Protein AF-A0A7K1BQE0-F1 (afdb_monomer_lite)

Structure (mmCIF, N/CA/C/O backbone):
data_AF-A0A7K1BQE0-F1
#
_entry.id   AF-A0A7K1BQE0-F1
#
loop_
_atom_site.group_PDB
_atom_site.id
_atom_site.type_symbol
_atom_site.label_atom_id
_atom_site.label_alt_id
_atom_site.label_comp_id
_atom_site.label_asym_id
_atom_site.label_entity_id
_atom_site.label_seq_id
_atom_site.pdbx_PDB_ins_code
_atom_site.Cartn_x
_atom_site.Cartn_y
_atom_site.Cartn_z
_atom_site.occupancy
_atom_site.B_iso_or_equiv
_atom_site.auth_seq_id
_atom_site.auth_comp_id
_atom_site.auth_asym_id
_atom_site.auth_atom_id
_atom_site.pdbx_PDB_model_num
ATOM 1 N N . MET A 1 1 ? -5.059 29.021 5.498 1.00 48.66 1 MET A N 1
ATOM 2 C CA . MET A 1 1 ? -5.081 28.537 4.094 1.00 48.66 1 MET A CA 1
ATOM 3 C C . MET A 1 1 ? -4.485 27.135 3.899 1.00 48.66 1 MET A C 1
ATOM 5 O O . MET A 1 1 ? -4.983 26.420 3.044 1.00 48.66 1 MET A O 1
ATOM 9 N N . LEU A 1 2 ? -3.527 26.669 4.717 1.00 54.25 2 LEU A N 1
ATOM 10 C CA . LEU A 1 2 ? -2.921 25.325 4.589 1.00 54.25 2 LEU A CA 1
ATOM 11 C C . LEU A 1 2 ? -3.855 24.125 4.849 1.00 54.25 2 LEU A C 1
ATOM 13 O O . LEU A 1 2 ? -3.514 23.025 4.445 1.00 54.25 2 LEU A O 1
ATOM 17 N N . GLN A 1 3 ? -5.016 24.300 5.497 1.00 60.16 3 GLN A N 1
ATOM 18 C CA . GLN A 1 3 ? -5.946 23.195 5.805 1.00 60.16 3 GLN A CA 1
ATOM 19 C C . GLN A 1 3 ? -6.691 22.651 4.571 1.00 60.16 3 GLN A C 1
ATOM 21 O O . GLN A 1 3 ? -7.028 21.471 4.547 1.00 60.16 3 GLN A O 1
ATOM 26 N N . LYS A 1 4 ? -6.912 23.479 3.537 1.00 65.19 4 LYS A N 1
ATOM 27 C CA . LYS A 1 4 ? -7.766 23.132 2.385 1.00 65.19 4 LYS A CA 1
ATOM 28 C C . LYS A 1 4 ? -7.069 22.226 1.355 1.00 65.19 4 LYS A C 1
ATOM 30 O O . LYS A 1 4 ? -7.743 21.438 0.711 1.00 65.19 4 LYS A O 1
ATOM 35 N N . HIS A 1 5 ? -5.733 22.271 1.287 1.00 72.62 5 HIS A N 1
ATOM 36 C CA . HIS A 1 5 ? -4.912 21.497 0.336 1.00 72.62 5 HIS A CA 1
ATOM 37 C C . HIS A 1 5 ? -3.979 20.479 1.016 1.00 72.62 5 HIS A C 1
ATOM 39 O O . HIS A 1 5 ? -3.041 19.980 0.399 1.00 72.62 5 HIS A O 1
ATOM 45 N N . ARG A 1 6 ? -4.206 20.136 2.297 1.00 77.00 6 ARG A N 1
ATOM 46 C CA . ARG A 1 6 ? -3.355 19.157 3.012 1.00 77.00 6 ARG A CA 1
ATOM 47 C C . ARG A 1 6 ? -3.303 17.816 2.286 1.00 77.00 6 ARG A C 1
ATOM 49 O O . ARG A 1 6 ? -2.244 17.206 2.237 1.00 77.00 6 ARG A O 1
ATOM 56 N N . GLY A 1 7 ? -4.432 17.386 1.717 1.00 77.44 7 GLY A N 1
ATOM 57 C CA . GLY A 1 7 ? -4.515 16.151 0.936 1.00 77.44 7 GLY A CA 1
ATOM 58 C C . GLY A 1 7 ? -3.617 16.178 -0.301 1.00 77.44 7 GLY A C 1
ATOM 59 O O . GLY A 1 7 ? -2.855 15.243 -0.513 1.00 77.44 7 GLY A O 1
ATOM 60 N N . GLU A 1 8 ? -3.644 17.273 -1.063 1.00 84.62 8 GLU A N 1
ATOM 61 C CA . GLU A 1 8 ? -2.806 17.462 -2.257 1.00 84.62 8 GLU A CA 1
ATOM 62 C C . GLU A 1 8 ? -1.315 17.529 -1.900 1.00 84.62 8 GLU A C 1
ATOM 64 O O . GLU A 1 8 ? -0.490 16.879 -2.537 1.00 84.62 8 GLU A O 1
ATOM 69 N N . LEU A 1 9 ? -0.964 18.242 -0.825 1.00 86.00 9 LEU A N 1
ATOM 70 C CA . LEU A 1 9 ? 0.406 18.302 -0.308 1.00 86.00 9 LEU A CA 1
ATOM 71 C C . LEU A 1 9 ? 0.922 16.923 0.121 1.00 86.00 9 LEU A C 1
ATOM 73 O O . LEU A 1 9 ? 2.047 16.561 -0.219 1.00 86.00 9 LEU A O 1
ATOM 77 N N . PHE A 1 10 ? 0.112 16.136 0.834 1.00 84.94 10 PHE A N 1
ATOM 78 C CA . PHE A 1 10 ? 0.488 14.772 1.209 1.00 84.94 10 PHE A CA 1
ATOM 79 C C . PHE A 1 10 ? 0.588 13.842 0.000 1.00 84.94 10 PHE A C 1
ATOM 81 O O . PHE A 1 10 ? 1.474 12.990 -0.021 1.00 84.94 10 PHE A O 1
ATOM 88 N N . LEU A 1 11 ? -0.265 14.021 -1.010 1.00 84.56 11 LEU A N 1
ATOM 89 C CA . LEU A 1 11 ? -0.192 13.277 -2.265 1.00 84.56 11 LEU A CA 1
ATOM 90 C C . LEU A 1 11 ? 1.139 13.545 -2.980 1.00 84.56 11 LEU A C 1
ATOM 92 O O . LEU A 1 11 ? 1.849 12.603 -3.325 1.00 84.56 11 LEU A O 1
ATOM 96 N N . LEU A 1 12 ? 1.505 14.819 -3.151 1.00 86.69 12 LEU A N 1
ATOM 97 C CA . LEU A 1 12 ? 2.757 15.219 -3.798 1.00 86.69 12 LEU A CA 1
ATOM 98 C C . LEU A 1 12 ? 3.980 14.746 -3.008 1.00 86.69 12 LEU A C 1
ATOM 100 O O . LEU A 1 12 ? 4.898 14.164 -3.582 1.00 86.69 12 LEU A O 1
ATOM 104 N N . ALA A 1 13 ? 3.977 14.936 -1.687 1.00 88.56 13 ALA A N 1
ATOM 105 C CA . ALA A 1 13 ? 5.051 14.454 -0.825 1.00 88.56 13 ALA A CA 1
ATOM 106 C C . ALA A 1 13 ? 5.189 12.925 -0.901 1.00 88.56 13 ALA A C 1
ATOM 108 O O . ALA A 1 13 ? 6.301 12.411 -1.015 1.00 88.56 13 ALA A O 1
ATOM 109 N N . GLY A 1 14 ? 4.068 12.200 -0.896 1.00 85.31 14 GLY A N 1
ATOM 110 C CA . GLY A 1 14 ? 4.038 10.750 -1.062 1.00 85.31 14 GLY A CA 1
ATOM 111 C C . GLY A 1 14 ? 4.607 10.311 -2.409 1.00 85.31 14 GLY A C 1
ATOM 112 O O . GLY A 1 14 ? 5.462 9.430 -2.446 1.00 85.31 14 GLY A O 1
ATOM 113 N N . ALA A 1 15 ? 4.206 10.962 -3.502 1.00 82.19 15 ALA A N 1
ATOM 114 C CA . ALA A 1 15 ? 4.698 10.664 -4.845 1.00 82.19 15 ALA A CA 1
ATOM 115 C C . ALA A 1 15 ? 6.210 10.911 -4.982 1.00 82.19 15 ALA A C 1
ATOM 117 O O . ALA A 1 15 ? 6.919 10.091 -5.571 1.00 82.19 15 ALA A O 1
ATOM 118 N N . LEU A 1 16 ? 6.724 11.997 -4.397 1.00 86.62 16 LEU A N 1
ATOM 119 C CA . LEU A 1 16 ? 8.156 12.310 -4.385 1.00 86.62 16 LEU A CA 1
ATOM 120 C C . LEU A 1 16 ? 8.954 11.289 -3.572 1.00 86.62 16 LEU A C 1
ATOM 122 O O . LEU A 1 16 ? 9.946 10.752 -4.064 1.00 86.62 16 LEU A O 1
ATOM 126 N N . LEU A 1 17 ? 8.501 10.977 -2.355 1.00 85.00 17 LEU A N 1
ATOM 127 C CA . LEU A 1 17 ? 9.136 9.966 -1.507 1.00 85.00 17 LEU A CA 1
ATOM 128 C C . LEU A 1 17 ? 9.122 8.587 -2.173 1.00 85.00 17 LEU A C 1
ATOM 130 O O . LEU A 1 17 ? 10.119 7.870 -2.108 1.00 85.00 17 LEU A O 1
ATOM 134 N N . PHE A 1 18 ? 8.027 8.230 -2.845 1.00 80.38 18 PHE A N 1
ATOM 135 C CA . PHE A 1 18 ? 7.906 6.975 -3.582 1.00 80.38 18 PHE A CA 1
ATOM 136 C C . PHE A 1 18 ? 8.868 6.920 -4.776 1.00 80.38 18 PHE A C 1
ATOM 138 O O . PHE A 1 18 ? 9.612 5.952 -4.933 1.00 80.38 18 PHE A O 1
ATOM 145 N N . SER A 1 19 ? 8.927 7.991 -5.570 1.00 79.19 19 SER A N 1
ATOM 146 C CA . SER A 1 19 ? 9.839 8.099 -6.717 1.00 79.19 19 SER A CA 1
ATOM 147 C C . SER A 1 19 ? 11.303 8.009 -6.284 1.00 79.19 19 SER A C 1
ATOM 149 O O . SER A 1 19 ? 12.079 7.235 -6.847 1.00 79.19 19 SER A O 1
ATOM 151 N N . PHE A 1 20 ? 11.670 8.734 -5.225 1.00 83.50 20 PHE A N 1
ATOM 152 C CA . PHE A 1 20 ? 13.001 8.662 -4.627 1.00 83.50 20 PHE A CA 1
ATOM 153 C C . PHE A 1 20 ? 13.313 7.252 -4.114 1.00 83.50 20 PHE A C 1
ATOM 155 O O . PHE A 1 20 ? 14.405 6.724 -4.330 1.00 83.50 20 PHE A O 1
ATOM 162 N N . ASN A 1 21 ? 12.331 6.601 -3.485 1.00 79.25 21 ASN A N 1
ATOM 163 C CA . ASN A 1 21 ? 12.492 5.252 -2.976 1.00 79.25 21 ASN A CA 1
ATOM 164 C C . ASN A 1 21 ? 12.800 4.228 -4.076 1.00 79.25 21 ASN A C 1
ATOM 166 O O . ASN A 1 21 ? 13.651 3.362 -3.856 1.00 79.25 21 ASN A O 1
ATOM 170 N N . GLY A 1 22 ? 12.159 4.336 -5.241 1.00 70.31 22 GLY A N 1
ATOM 171 C CA . GLY A 1 22 ? 12.417 3.459 -6.384 1.00 70.31 22 GLY A CA 1
ATOM 172 C C . GLY A 1 22 ? 13.865 3.542 -6.874 1.00 70.31 22 GLY A C 1
ATOM 173 O O . GLY A 1 22 ? 14.507 2.510 -7.077 1.00 70.31 22 GLY A O 1
ATOM 174 N N . ILE A 1 23 ? 14.411 4.759 -6.985 1.00 76.75 23 ILE A N 1
ATOM 175 C CA . ILE A 1 23 ? 15.796 5.002 -7.428 1.00 76.75 23 ILE A CA 1
ATOM 176 C C . ILE A 1 23 ? 16.794 4.400 -6.434 1.00 76.75 23 ILE A C 1
ATOM 178 O O . ILE A 1 23 ? 17.656 3.610 -6.823 1.00 76.75 23 ILE A O 1
ATOM 182 N N . VAL A 1 24 ? 16.648 4.723 -5.145 1.00 78.00 24 VAL A N 1
ATOM 183 C CA . VAL A 1 24 ? 17.540 4.221 -4.088 1.00 78.00 24 VAL A CA 1
ATOM 184 C C . VAL A 1 24 ? 17.480 2.697 -4.004 1.00 78.00 24 VAL A C 1
ATOM 186 O O . VAL A 1 24 ? 18.516 2.043 -3.932 1.00 78.00 24 VAL A O 1
ATOM 189 N N . SER A 1 25 ? 16.282 2.113 -4.068 1.00 69.50 25 SER A N 1
ATOM 190 C CA . SER A 1 25 ? 16.120 0.658 -3.992 1.00 69.50 25 SER A CA 1
ATOM 191 C C . SER A 1 25 ? 16.799 -0.041 -5.168 1.00 69.50 25 SER A C 1
ATOM 193 O O . SER A 1 25 ? 17.488 -1.035 -4.960 1.00 69.50 25 SER A O 1
ATOM 195 N N . LYS A 1 26 ? 16.682 0.497 -6.390 1.00 68.12 26 LYS A N 1
ATOM 196 C CA . LYS A 1 26 ? 17.360 -0.061 -7.569 1.00 68.12 26 LYS A CA 1
ATOM 197 C C . LYS A 1 26 ? 18.884 -0.000 -7.438 1.00 68.12 26 LYS A C 1
ATOM 199 O O . LYS A 1 26 ? 19.544 -0.995 -7.722 1.00 68.12 26 LYS A O 1
ATOM 204 N N . LEU A 1 27 ? 19.425 1.123 -6.961 1.00 73.12 27 LEU A N 1
ATOM 205 C CA . LEU A 1 27 ? 20.865 1.284 -6.738 1.00 73.12 27 LEU A CA 1
ATOM 206 C C . LEU A 1 27 ? 21.399 0.292 -5.689 1.00 73.12 27 LEU A C 1
ATOM 208 O O . LEU A 1 27 ? 22.457 -0.310 -5.866 1.00 73.12 27 LEU A O 1
ATOM 212 N N . VAL A 1 28 ? 20.635 0.062 -4.619 1.00 72.44 28 VAL A N 1
ATOM 213 C CA . VAL A 1 28 ? 21.006 -0.900 -3.572 1.00 72.44 28 VAL A CA 1
ATOM 214 C C . VAL A 1 28 ? 20.938 -2.346 -4.081 1.00 72.44 28 VAL A C 1
ATOM 216 O O . VAL A 1 28 ? 21.816 -3.152 -3.771 1.00 72.44 28 VAL A O 1
ATOM 219 N N . LEU A 1 29 ? 19.951 -2.680 -4.915 1.00 67.62 29 LEU A N 1
ATOM 220 C CA . LEU A 1 29 ? 19.853 -4.006 -5.538 1.00 67.62 29 LEU A CA 1
ATOM 221 C C . LEU A 1 29 ? 21.026 -4.293 -6.488 1.00 67.62 29 LEU A C 1
ATOM 223 O O . LEU A 1 29 ? 21.473 -5.434 -6.571 1.00 67.62 29 LEU A O 1
ATOM 227 N N . THR A 1 30 ? 21.577 -3.274 -7.158 1.00 68.69 30 THR A N 1
ATOM 228 C CA . THR A 1 30 ? 22.795 -3.439 -7.971 1.00 68.69 30 THR A CA 1
ATOM 229 C C . THR A 1 30 ? 24.058 -3.666 -7.136 1.00 68.69 30 THR A C 1
ATOM 231 O O . THR A 1 30 ? 25.009 -4.264 -7.626 1.00 68.69 30 THR A O 1
ATOM 234 N N . SER A 1 31 ? 24.066 -3.271 -5.859 1.00 65.31 31 SER A N 1
ATOM 235 C CA . SER A 1 31 ? 25.203 -3.447 -4.940 1.00 65.31 31 SER A CA 1
ATOM 236 C C . SER A 1 31 ? 25.250 -4.813 -4.229 1.00 65.31 31 SER A C 1
ATOM 238 O O . SER A 1 31 ? 25.677 -4.897 -3.082 1.00 65.31 31 SER A O 1
ATOM 240 N N . SER A 1 32 ? 24.842 -5.902 -4.895 1.00 62.97 32 SER A N 1
ATOM 241 C CA . SER A 1 32 ? 24.858 -7.304 -4.405 1.00 62.97 32 SER A CA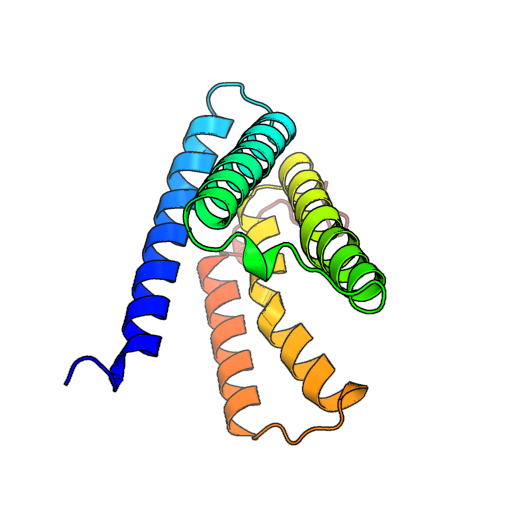 1
ATOM 242 C C . SER A 1 32 ? 23.920 -7.653 -3.233 1.00 62.97 32 SER A C 1
ATOM 244 O O . SER A 1 32 ? 23.881 -8.799 -2.780 1.00 62.97 32 SER A O 1
ATOM 246 N N . LEU A 1 33 ? 23.106 -6.707 -2.755 1.00 67.06 33 LEU A N 1
ATOM 247 C CA . LEU A 1 33 ? 22.080 -6.977 -1.747 1.00 67.06 33 LEU A CA 1
ATOM 248 C C . LEU A 1 33 ? 20.872 -7.665 -2.384 1.00 67.06 33 LEU A C 1
ATOM 250 O O . LEU A 1 33 ? 20.236 -7.127 -3.289 1.00 67.06 33 LEU A O 1
ATOM 254 N N . SER A 1 34 ? 20.517 -8.845 -1.869 1.00 71.56 34 SER A N 1
ATOM 255 C CA . SER A 1 34 ? 19.312 -9.536 -2.319 1.00 71.56 34 SER A CA 1
ATOM 256 C C . SER A 1 34 ? 18.059 -8.732 -1.970 1.00 71.56 34 SER A C 1
ATOM 258 O O . SER A 1 34 ? 17.967 -8.086 -0.920 1.00 71.56 34 SER A O 1
ATOM 260 N N . ALA A 1 35 ? 17.054 -8.820 -2.838 1.00 66.44 35 ALA A N 1
ATOM 261 C CA . ALA A 1 35 ? 15.777 -8.147 -2.649 1.00 66.44 35 ALA A CA 1
ATOM 262 C C . ALA A 1 35 ? 15.119 -8.493 -1.303 1.00 66.44 35 ALA A C 1
ATOM 264 O O . ALA A 1 35 ? 14.639 -7.609 -0.597 1.00 66.44 35 ALA A O 1
ATOM 265 N N . LEU A 1 36 ? 15.201 -9.762 -0.895 1.00 66.75 36 LEU A N 1
ATOM 266 C CA . LEU A 1 36 ? 14.729 -10.244 0.406 1.00 66.75 36 LEU A CA 1
ATOM 267 C C . LEU A 1 36 ? 15.427 -9.568 1.589 1.00 66.75 36 LEU A C 1
ATOM 269 O O . LEU A 1 36 ? 14.790 -9.267 2.594 1.00 66.75 36 LEU A O 1
ATOM 273 N N . ARG A 1 37 ? 16.730 -9.302 1.495 1.00 71.44 37 ARG A N 1
ATOM 274 C CA . ARG A 1 37 ? 17.458 -8.665 2.595 1.00 71.44 37 ARG A CA 1
ATOM 275 C C . ARG A 1 37 ? 17.098 -7.188 2.704 1.00 71.44 37 ARG A C 1
ATOM 277 O O . ARG A 1 37 ? 16.886 -6.686 3.805 1.00 71.44 37 ARG A O 1
ATOM 284 N N . LEU A 1 38 ? 16.930 -6.517 1.565 1.00 73.56 38 LEU A N 1
ATOM 285 C CA . LEU A 1 38 ? 16.432 -5.144 1.521 1.00 73.56 38 LEU A CA 1
ATOM 286 C C . LEU A 1 38 ? 15.003 -5.042 2.085 1.00 73.56 38 LEU A C 1
ATOM 288 O O . LEU A 1 38 ? 14.718 -4.119 2.848 1.00 73.56 38 LEU A O 1
ATOM 292 N N . ALA A 1 39 ? 14.134 -6.014 1.779 1.00 71.94 39 ALA A N 1
ATOM 293 C CA . ALA A 1 39 ? 12.806 -6.164 2.377 1.00 71.94 39 ALA A CA 1
ATOM 294 C C . ALA A 1 39 ? 12.858 -6.141 3.898 1.00 71.94 39 ALA A C 1
ATOM 296 O O . ALA A 1 39 ? 12.213 -5.322 4.548 1.00 71.94 39 ALA A O 1
ATOM 297 N N . GLN A 1 40 ? 13.656 -7.055 4.448 1.00 77.69 40 GLN A N 1
ATOM 298 C CA . GLN A 1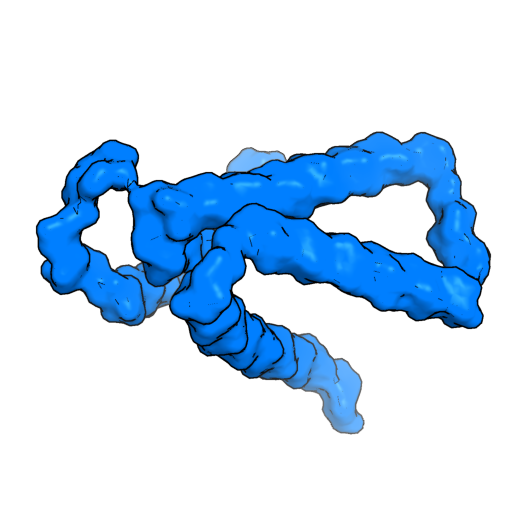 40 ? 13.759 -7.294 5.875 1.00 77.69 40 GLN A CA 1
ATOM 299 C C . GLN A 1 40 ? 14.275 -6.050 6.584 1.00 77.69 40 GLN A C 1
ATOM 301 O O . GLN A 1 40 ? 13.681 -5.623 7.567 1.00 77.69 40 GLN A O 1
ATOM 306 N N . VAL A 1 41 ? 15.326 -5.418 6.054 1.00 83.12 41 VAL A N 1
ATOM 307 C CA . VAL A 1 41 ? 15.872 -4.183 6.630 1.00 83.12 41 VAL A CA 1
ATOM 308 C C . VAL A 1 41 ? 14.821 -3.070 6.635 1.00 83.12 41 VAL A C 1
ATOM 310 O O . VAL A 1 41 ? 14.658 -2.393 7.649 1.00 83.12 41 VAL A O 1
ATOM 313 N N . ARG A 1 42 ? 14.059 -2.902 5.547 1.00 81.06 42 ARG A N 1
ATOM 314 C CA . ARG A 1 42 ? 12.998 -1.886 5.463 1.00 81.06 42 ARG A CA 1
ATOM 315 C C . ARG A 1 42 ? 11.849 -2.159 6.426 1.00 81.06 42 ARG A C 1
ATOM 317 O O . ARG A 1 42 ? 11.451 -1.250 7.146 1.00 81.06 42 ARG A O 1
ATOM 324 N N . SER A 1 43 ? 11.323 -3.381 6.450 1.00 79.56 43 SER A N 1
ATOM 325 C CA . SER A 1 43 ? 10.195 -3.756 7.307 1.00 79.56 43 SER A CA 1
ATOM 326 C C . SER A 1 43 ? 10.568 -3.701 8.788 1.00 79.56 43 SER A C 1
ATOM 328 O O . SER A 1 43 ? 9.821 -3.130 9.579 1.00 79.56 43 SER A O 1
ATOM 330 N N . THR A 1 44 ? 11.744 -4.212 9.160 1.00 83.94 44 THR A N 1
ATOM 331 C CA . THR A 1 44 ? 12.247 -4.157 10.540 1.00 83.94 44 THR A CA 1
ATOM 332 C C . THR A 1 44 ? 12.575 -2.725 10.952 1.00 83.94 44 THR A C 1
ATOM 334 O O . THR A 1 44 ? 12.196 -2.302 12.040 1.00 83.94 44 THR A O 1
ATOM 337 N N . GLY A 1 45 ? 13.210 -1.940 10.077 1.00 85.94 45 GLY A N 1
ATOM 338 C CA . GLY A 1 45 ? 13.484 -0.526 10.331 1.00 85.94 45 GLY A CA 1
ATOM 339 C C . GLY A 1 45 ? 12.202 0.287 10.517 1.00 85.94 45 GLY A C 1
ATOM 340 O O . GLY A 1 45 ? 12.080 1.030 11.488 1.00 85.94 45 GLY A O 1
ATOM 341 N N . ALA A 1 46 ? 11.209 0.093 9.645 1.00 85.00 46 ALA A N 1
ATOM 342 C CA . ALA A 1 46 ? 9.899 0.726 9.772 1.00 85.00 46 ALA A CA 1
ATOM 343 C C . ALA A 1 46 ? 9.198 0.321 11.075 1.00 85.00 46 ALA A C 1
ATOM 345 O O . ALA A 1 46 ? 8.660 1.186 11.764 1.00 85.00 46 ALA A O 1
ATOM 346 N N . PHE A 1 47 ? 9.248 -0.963 11.446 1.00 84.81 47 PHE A N 1
ATOM 347 C CA . PHE A 1 47 ? 8.709 -1.446 12.715 1.00 84.81 47 PHE A CA 1
ATOM 348 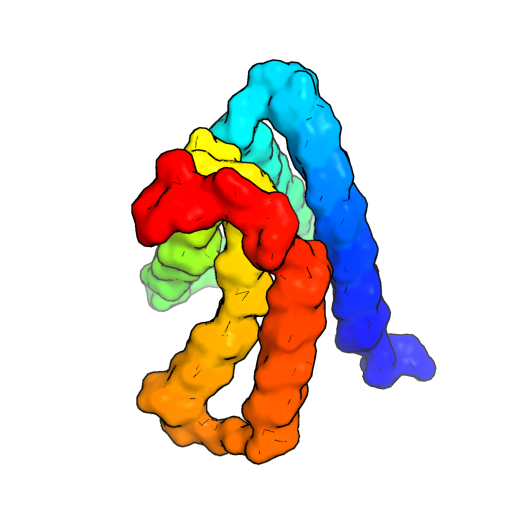C C . PHE A 1 47 ? 9.373 -0.754 13.908 1.00 84.81 47 PHE A C 1
ATOM 350 O O . PHE A 1 47 ? 8.663 -0.198 14.737 1.00 84.81 47 PHE A O 1
ATOM 357 N N . ILE A 1 48 ? 10.707 -0.722 13.974 1.00 88.12 48 ILE A N 1
ATOM 358 C CA . ILE A 1 48 ? 11.445 -0.098 15.083 1.00 88.12 48 ILE A CA 1
ATOM 359 C C . ILE A 1 48 ? 11.115 1.393 15.181 1.00 88.12 48 ILE A C 1
ATOM 361 O O . ILE A 1 48 ? 10.797 1.875 16.266 1.00 88.12 48 ILE A O 1
ATOM 365 N N . ILE A 1 49 ? 11.145 2.119 14.060 1.00 87.88 49 ILE A N 1
ATOM 366 C CA . ILE A 1 49 ? 10.874 3.561 14.033 1.00 87.88 49 ILE A CA 1
ATOM 367 C C . ILE A 1 49 ? 9.442 3.845 14.491 1.00 87.88 49 ILE A C 1
ATOM 369 O O . ILE A 1 49 ? 9.231 4.679 15.371 1.00 87.88 49 ILE A O 1
ATOM 373 N N . LEU A 1 50 ? 8.452 3.149 13.925 1.00 84.75 50 LEU A N 1
ATOM 374 C CA . LEU A 1 50 ? 7.047 3.351 14.282 1.00 84.75 50 LEU A CA 1
ATOM 375 C C . LEU A 1 50 ? 6.767 2.929 15.725 1.00 84.75 50 LEU A C 1
ATOM 377 O O . LEU A 1 50 ? 6.078 3.652 16.442 1.00 84.75 50 LEU A O 1
ATOM 381 N N . PHE A 1 51 ? 7.332 1.806 16.169 1.00 83.56 51 PHE A N 1
ATOM 382 C CA . PHE A 1 51 ? 7.219 1.337 17.545 1.00 83.56 51 PHE A CA 1
ATOM 383 C C . PHE A 1 51 ? 7.774 2.376 18.517 1.00 83.56 51 PHE A C 1
ATOM 385 O O . PHE A 1 51 ? 7.070 2.774 19.442 1.00 83.56 51 PHE A O 1
ATOM 392 N N . LEU A 1 52 ? 8.988 2.878 18.272 1.00 86.00 52 LEU A N 1
A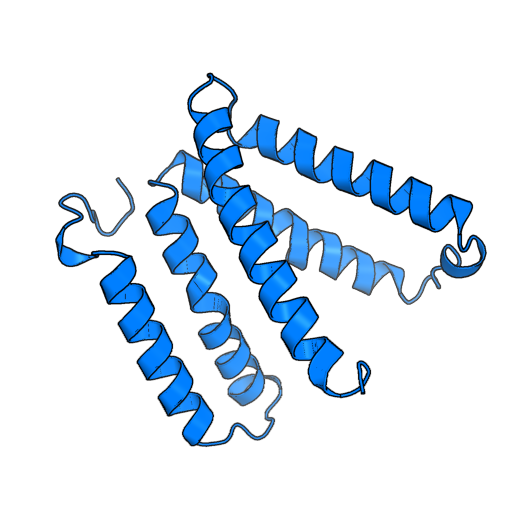TOM 393 C CA . LEU A 1 52 ? 9.637 3.865 19.129 1.00 86.00 52 LEU A CA 1
ATOM 394 C C . LEU A 1 52 ? 8.843 5.181 19.155 1.00 86.00 52 LEU A C 1
ATOM 396 O O . LEU A 1 52 ? 8.563 5.714 20.226 1.00 86.00 52 LEU A O 1
ATOM 400 N N . LEU A 1 53 ? 8.388 5.671 17.998 1.00 85.31 53 LEU A N 1
ATOM 401 C CA . LEU A 1 53 ? 7.573 6.886 17.909 1.00 85.31 53 LEU A CA 1
ATOM 402 C C . LEU A 1 53 ? 6.251 6.769 18.678 1.00 85.31 53 LEU A C 1
ATOM 404 O O . LEU A 1 53 ? 5.884 7.689 19.412 1.00 85.31 53 LEU A O 1
ATOM 408 N N . ILE A 1 54 ? 5.530 5.655 18.526 1.00 81.25 54 ILE A N 1
ATOM 409 C CA . ILE A 1 54 ? 4.261 5.431 19.231 1.00 81.25 54 ILE A CA 1
ATOM 410 C C . ILE A 1 54 ? 4.521 5.254 20.731 1.00 81.25 54 ILE A C 1
ATOM 412 O O . ILE A 1 54 ? 3.796 5.830 21.544 1.00 81.25 54 ILE A O 1
ATOM 416 N N . PHE A 1 55 ? 5.580 4.532 21.103 1.00 79.44 55 PHE A N 1
ATOM 417 C CA . PHE A 1 55 ? 5.962 4.294 22.494 1.00 79.44 55 PHE A CA 1
ATOM 418 C C . PHE A 1 55 ? 6.310 5.592 23.236 1.00 79.44 55 PHE A C 1
ATOM 420 O O . PHE A 1 55 ? 5.893 5.775 24.383 1.00 79.44 55 PHE A O 1
ATOM 427 N N . LEU A 1 56 ? 7.018 6.523 22.583 1.00 82.19 56 LEU A N 1
ATOM 428 C CA . LEU A 1 56 ? 7.358 7.822 23.170 1.00 82.19 56 LEU A CA 1
ATOM 429 C C . LEU A 1 56 ? 6.169 8.791 23.199 1.00 82.19 56 LEU A C 1
ATOM 431 O O . LEU A 1 56 ? 6.053 9.570 24.142 1.00 82.19 56 LEU A O 1
ATOM 435 N N . ARG A 1 57 ? 5.297 8.782 22.182 1.00 76.56 57 ARG A N 1
ATOM 436 C CA . ARG A 1 57 ? 4.291 9.842 21.994 1.00 76.56 57 ARG A CA 1
ATOM 437 C C . ARG A 1 57 ? 2.894 9.497 22.499 1.00 76.56 57 ARG A C 1
ATOM 439 O O . ARG A 1 57 ? 2.108 10.404 22.762 1.00 76.56 57 ARG A O 1
ATOM 446 N N . SER A 1 58 ? 2.514 8.223 22.563 1.00 65.88 58 SER A N 1
ATOM 447 C CA . SER A 1 58 ? 1.130 7.834 22.863 1.00 65.88 58 SER A CA 1
ATOM 448 C C . SER A 1 58 ? 1.040 6.415 23.426 1.00 65.88 58 SER A C 1
ATOM 450 O O . SER A 1 58 ? 0.550 5.500 22.763 1.00 65.88 58 SER A O 1
ATOM 452 N N . ARG A 1 59 ? 1.458 6.247 24.686 1.00 62.59 59 ARG A N 1
ATOM 453 C CA . ARG A 1 59 ? 1.366 4.973 25.426 1.00 62.59 59 ARG A CA 1
ATOM 454 C C . ARG A 1 59 ? -0.069 4.445 25.523 1.00 62.59 59 ARG A C 1
ATOM 456 O O . ARG A 1 59 ? -0.279 3.239 25.491 1.00 62.59 59 ARG A O 1
ATOM 463 N N . ASP A 1 60 ? -1.062 5.332 25.537 1.00 63.31 60 ASP A N 1
ATOM 464 C CA . ASP A 1 60 ? -2.479 4.951 25.602 1.00 63.31 60 ASP A CA 1
ATOM 465 C C . ASP A 1 60 ? -2.996 4.287 24.317 1.00 63.31 60 ASP A C 1
ATOM 467 O O . ASP A 1 60 ? -3.953 3.518 24.369 1.00 63.31 60 ASP A O 1
ATOM 471 N N . LYS A 1 61 ? -2.338 4.508 23.169 1.00 63.44 61 LYS A N 1
ATOM 472 C CA . LYS A 1 61 ? -2.695 3.872 21.886 1.00 63.44 61 LYS A CA 1
ATOM 473 C C . LYS A 1 61 ? -2.205 2.428 21.763 1.00 63.44 61 LYS A C 1
ATOM 475 O O . LYS A 1 61 ? -2.626 1.731 20.848 1.00 63.44 61 LYS A O 1
ATOM 480 N N . PHE A 1 62 ? -1.360 1.964 22.687 1.00 60.75 62 PHE A N 1
ATOM 481 C CA . PHE A 1 62 ? -1.008 0.544 22.800 1.00 60.75 62 PHE A CA 1
ATOM 482 C C . PHE A 1 62 ? -2.129 -0.302 23.410 1.00 60.75 62 PHE A C 1
ATOM 484 O O . PHE A 1 62 ? -2.039 -1.530 23.395 1.00 60.75 62 PHE A O 1
ATOM 491 N N . ARG A 1 63 ? -3.195 0.322 23.928 1.00 64.50 63 ARG A N 1
ATOM 492 C CA . ARG A 1 63 ? -4.388 -0.380 24.409 1.00 64.50 63 ARG A CA 1
ATOM 493 C C . ARG A 1 63 ? -5.216 -0.880 23.225 1.00 64.50 63 ARG A C 1
ATOM 495 O O . ARG A 1 63 ? -6.289 -0.364 22.940 1.00 64.50 63 ARG A O 1
ATOM 502 N N . VAL A 1 64 ? -4.695 -1.885 22.529 1.00 66.06 64 VAL A N 1
ATOM 503 C CA . VAL A 1 64 ? -5.430 -2.623 21.502 1.00 66.06 64 VAL A CA 1
ATOM 504 C C . VAL A 1 64 ? -6.467 -3.485 22.209 1.00 66.06 64 VAL A C 1
ATOM 506 O O . VAL A 1 64 ? -6.140 -4.307 23.070 1.00 66.06 64 VAL A O 1
ATOM 509 N N . THR A 1 65 ? -7.735 -3.310 21.862 1.00 76.00 65 THR A N 1
ATOM 510 C CA . THR A 1 65 ? -8.803 -4.141 22.411 1.00 76.00 65 THR A CA 1
ATOM 511 C C . THR A 1 65 ? -8.677 -5.542 21.816 1.00 76.00 65 THR A C 1
ATOM 513 O O . THR A 1 65 ? -8.433 -5.687 20.621 1.00 76.00 65 THR A O 1
ATOM 516 N N . LYS A 1 66 ? -8.909 -6.610 22.594 1.00 75.00 66 LYS A N 1
ATOM 517 C CA . LYS A 1 66 ? -8.846 -8.002 22.085 1.00 75.00 66 LYS A CA 1
ATOM 518 C C . LYS A 1 66 ? -9.705 -8.245 20.828 1.00 75.00 66 LYS A C 1
ATOM 520 O O . LYS A 1 66 ? -9.403 -9.140 20.049 1.00 75.00 66 LYS A O 1
ATOM 525 N N . LYS A 1 67 ? -10.746 -7.429 20.615 1.00 78.44 67 LYS A N 1
ATOM 526 C CA . LYS A 1 67 ? -11.615 -7.441 19.425 1.00 78.44 67 LYS A CA 1
ATOM 527 C C . LYS A 1 67 ? -10.958 -6.875 18.157 1.00 78.44 67 LYS A C 1
ATOM 529 O O . LYS A 1 67 ? -11.373 -7.229 17.062 1.00 78.44 67 LYS A O 1
ATOM 534 N N . GLU A 1 68 ? -9.946 -6.024 18.294 1.00 79.88 68 GLU A N 1
ATOM 535 C CA . GLU A 1 68 ? -9.225 -5.386 17.184 1.00 79.88 68 GLU A CA 1
ATOM 536 C C . GLU A 1 68 ? -8.027 -6.230 16.724 1.00 79.88 68 GLU A C 1
ATOM 538 O O . GLU A 1 68 ? -7.592 -6.108 15.580 1.00 79.88 68 GLU A O 1
ATOM 543 N N . ILE A 1 69 ? -7.531 -7.138 17.577 1.00 82.69 69 ILE A N 1
ATOM 544 C CA . ILE A 1 69 ? -6.393 -8.022 17.274 1.00 82.69 69 ILE A CA 1
ATOM 545 C C . ILE A 1 69 ? -6.610 -8.826 15.981 1.00 82.69 69 ILE A C 1
ATOM 547 O O . ILE A 1 69 ? -5.705 -8.814 15.148 1.00 82.69 69 ILE A O 1
ATOM 551 N N . PRO A 1 70 ? -7.769 -9.475 15.736 1.00 86.06 70 PRO A N 1
ATOM 552 C CA . PRO A 1 70 ? -7.974 -10.221 14.496 1.00 86.06 70 PRO A CA 1
ATOM 553 C C . PRO A 1 70 ? -7.941 -9.328 13.251 1.00 86.06 70 PRO A C 1
ATOM 555 O O . PRO A 1 70 ? -7.385 -9.721 12.230 1.00 86.06 70 PRO A O 1
ATOM 558 N N . GLN A 1 71 ? -8.493 -8.112 13.331 1.00 84.12 71 GLN A N 1
ATOM 559 C CA . GLN A 1 71 ? -8.479 -7.159 12.217 1.00 84.12 71 GLN A CA 1
ATOM 560 C C . GLN A 1 71 ? -7.066 -6.644 11.940 1.00 84.12 71 GLN A C 1
ATOM 562 O O . GLN A 1 71 ? -6.655 -6.564 10.784 1.00 84.12 71 GLN A O 1
ATOM 567 N N . LEU A 1 72 ? -6.309 -6.340 12.995 1.00 84.00 72 LEU A N 1
ATOM 568 C CA . LEU A 1 72 ? -4.932 -5.875 12.891 1.00 84.00 72 LEU A CA 1
ATOM 569 C C . LEU A 1 72 ? -4.009 -6.981 12.364 1.00 84.00 72 LEU A C 1
ATOM 571 O O . LEU A 1 72 ? -3.172 -6.722 11.503 1.00 84.00 72 LEU A O 1
ATOM 575 N N . ALA A 1 73 ? -4.207 -8.220 12.821 1.00 85.88 73 ALA A N 1
ATOM 576 C CA . ALA A 1 73 ? -3.499 -9.392 12.323 1.00 85.88 73 ALA A CA 1
ATOM 577 C C . ALA A 1 73 ? -3.831 -9.654 10.850 1.00 85.88 73 ALA A C 1
ATOM 579 O O . ALA A 1 73 ? -2.920 -9.841 10.050 1.00 85.88 73 ALA A O 1
ATOM 580 N N . PHE A 1 74 ? -5.108 -9.593 10.459 1.00 88.12 74 PHE A N 1
ATOM 581 C CA . PHE A 1 74 ? -5.507 -9.740 9.060 1.00 88.12 74 PHE A CA 1
ATOM 582 C C . PHE A 1 74 ? -4.883 -8.650 8.181 1.00 88.12 74 PHE A C 1
ATOM 584 O O . PHE A 1 74 ? -4.313 -8.950 7.135 1.00 88.12 74 PHE A O 1
ATOM 591 N N . PHE A 1 75 ? -4.920 -7.391 8.621 1.00 84.62 75 PHE A N 1
ATOM 592 C CA . PHE A 1 75 ? -4.302 -6.283 7.897 1.00 84.62 75 PHE A CA 1
ATOM 593 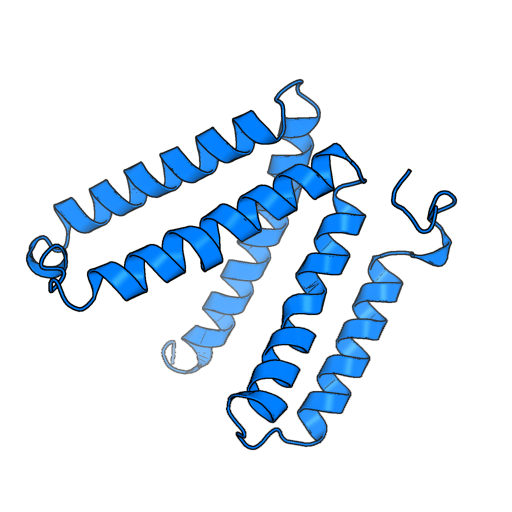C C . PHE A 1 75 ? -2.779 -6.439 7.781 1.00 84.62 75 PHE A C 1
ATOM 595 O O . PHE A 1 75 ? -2.225 -6.265 6.699 1.00 84.62 75 PHE A O 1
ATOM 602 N N . GLY A 1 76 ? -2.098 -6.813 8.864 1.00 83.75 76 GLY A N 1
ATOM 603 C CA . GLY A 1 76 ? -0.651 -7.016 8.861 1.00 83.75 76 GLY A CA 1
ATOM 604 C C . GLY A 1 76 ? -0.221 -8.202 7.997 1.00 83.75 76 GLY A C 1
ATOM 605 O O . GLY A 1 76 ? 0.699 -8.071 7.194 1.00 83.75 76 GLY A O 1
ATOM 606 N N . VAL A 1 77 ? -0.896 -9.345 8.122 1.00 85.75 77 VAL A N 1
ATOM 607 C CA . VAL A 1 77 ? -0.533 -10.580 7.412 1.00 85.75 77 VAL A CA 1
ATOM 608 C C . VAL A 1 77 ? -0.948 -10.517 5.945 1.00 85.75 77 VAL A C 1
ATOM 610 O O . VAL A 1 77 ? -0.115 -10.722 5.067 1.00 85.75 77 VAL A O 1
ATOM 613 N N . ILE A 1 78 ? -2.213 -10.210 5.658 1.00 85.94 78 ILE A N 1
ATOM 614 C CA . ILE A 1 78 ? -2.737 -10.213 4.286 1.00 85.94 78 ILE A CA 1
ATOM 615 C C . ILE A 1 78 ? -2.434 -8.892 3.584 1.00 85.94 78 ILE A C 1
ATOM 617 O O . ILE A 1 78 ? -1.957 -8.892 2.454 1.00 85.94 78 ILE A O 1
ATOM 621 N N . GLY A 1 79 ? -2.696 -7.764 4.243 1.00 81.69 79 GLY A N 1
ATOM 622 C CA . GLY A 1 79 ? -2.558 -6.442 3.629 1.00 81.69 79 GLY A CA 1
ATOM 623 C C . GLY A 1 79 ? -1.109 -6.008 3.424 1.00 81.69 79 GLY A C 1
ATOM 624 O O . GLY A 1 79 ? -0.818 -5.348 2.431 1.00 81.69 79 GLY A O 1
ATOM 625 N N . ILE A 1 80 ? -0.202 -6.380 4.334 1.00 82.44 80 ILE A N 1
ATOM 626 C CA . ILE A 1 80 ? 1.205 -5.963 4.259 1.00 82.44 80 ILE A CA 1
ATOM 627 C C . ILE A 1 80 ? 2.124 -7.134 3.925 1.00 82.44 80 ILE A C 1
ATOM 629 O O . ILE A 1 80 ? 2.774 -7.103 2.885 1.00 82.44 80 ILE A O 1
ATOM 633 N N . ALA A 1 81 ? 2.195 -8.168 4.764 1.00 79.81 81 ALA A N 1
ATOM 634 C CA . ALA A 1 81 ? 3.206 -9.212 4.607 1.00 79.81 81 ALA A CA 1
ATOM 635 C C . ALA A 1 81 ? 3.034 -10.010 3.306 1.00 79.81 81 ALA A C 1
ATOM 637 O O . ALA A 1 81 ? 4.008 -10.185 2.579 1.00 79.81 81 ALA A O 1
ATOM 638 N N . ALA A 1 82 ? 1.813 -10.440 2.973 1.00 83.69 82 ALA A N 1
ATOM 639 C CA . ALA A 1 82 ? 1.545 -11.198 1.752 1.00 83.69 82 ALA A CA 1
ATOM 640 C C . ALA A 1 82 ? 1.786 -10.366 0.483 1.00 83.69 82 ALA A C 1
ATOM 642 O O . ALA A 1 82 ? 2.416 -10.855 -0.452 1.00 83.69 82 ALA A O 1
ATOM 643 N N . VAL A 1 83 ? 1.354 -9.099 0.467 1.00 83.19 83 VAL A N 1
ATOM 644 C CA . VAL A 1 83 ? 1.602 -8.177 -0.658 1.00 83.19 83 VAL A CA 1
ATOM 645 C C . VAL A 1 83 ? 3.097 -7.942 -0.836 1.00 83.19 83 VAL A C 1
ATOM 647 O O . VAL A 1 83 ? 3.625 -8.078 -1.938 1.00 83.19 83 VAL A O 1
ATOM 650 N N . GLN A 1 84 ? 3.800 -7.654 0.258 1.00 78.75 84 GLN A N 1
ATOM 651 C CA . GLN A 1 84 ? 5.231 -7.400 0.235 1.00 78.75 84 GLN A CA 1
ATOM 652 C C . GLN A 1 84 ? 6.005 -8.643 -0.220 1.00 78.75 84 GLN A C 1
ATOM 654 O O . GLN A 1 84 ? 6.907 -8.542 -1.049 1.00 78.75 84 GLN A O 1
ATOM 659 N N . PHE A 1 85 ? 5.633 -9.821 0.279 1.00 77.94 85 PHE A N 1
ATOM 660 C CA . PHE A 1 85 ? 6.198 -11.097 -0.146 1.00 77.94 85 PHE A CA 1
ATOM 661 C C . PHE A 1 85 ? 5.948 -11.364 -1.636 1.00 77.94 85 PHE A C 1
ATOM 663 O O . PHE A 1 85 ? 6.882 -11.717 -2.353 1.00 77.94 85 PHE A O 1
ATOM 670 N N . GLY A 1 86 ? 4.728 -11.116 -2.123 1.00 79.81 86 GLY A N 1
ATOM 671 C CA . GLY A 1 86 ? 4.379 -11.213 -3.541 1.00 79.81 86 GLY A CA 1
ATOM 672 C C . GLY A 1 86 ? 5.212 -10.277 -4.417 1.00 79.81 86 GLY A C 1
ATOM 673 O O . GLY A 1 86 ? 5.762 -10.716 -5.425 1.00 79.81 86 GLY A O 1
ATOM 674 N N . TYR A 1 87 ? 5.396 -9.024 -3.993 1.00 76.00 87 TYR A N 1
ATOM 675 C CA . TYR A 1 87 ? 6.289 -8.074 -4.660 1.00 76.00 87 TYR A CA 1
ATOM 676 C C . TYR A 1 87 ? 7.729 -8.598 -4.711 1.00 76.00 87 TYR A C 1
ATOM 678 O O . TYR A 1 87 ? 8.355 -8.569 -5.767 1.00 76.00 87 TYR A O 1
ATOM 686 N N . PHE A 1 88 ? 8.250 -9.140 -3.604 1.00 69.62 88 PHE A N 1
ATOM 687 C CA . PHE A 1 88 ? 9.607 -9.693 -3.558 1.00 69.62 88 PHE A CA 1
ATOM 688 C C . PHE A 1 88 ? 9.802 -10.924 -4.446 1.00 69.62 88 PHE A C 1
ATOM 690 O O . PHE A 1 88 ? 10.866 -11.066 -5.051 1.00 69.62 88 PHE A O 1
ATOM 697 N N . ILE A 1 89 ? 8.790 -11.785 -4.565 1.00 74.94 89 ILE A N 1
ATOM 698 C CA . ILE A 1 89 ? 8.787 -12.887 -5.537 1.00 74.94 89 ILE A CA 1
ATOM 699 C C . ILE A 1 89 ? 8.750 -12.348 -6.967 1.00 74.94 89 ILE A C 1
ATOM 701 O O . ILE A 1 89 ? 9.466 -12.857 -7.824 1.00 74.94 89 ILE A O 1
ATOM 705 N N . ALA A 1 90 ? 7.937 -11.326 -7.239 1.00 73.06 90 ALA A N 1
ATOM 706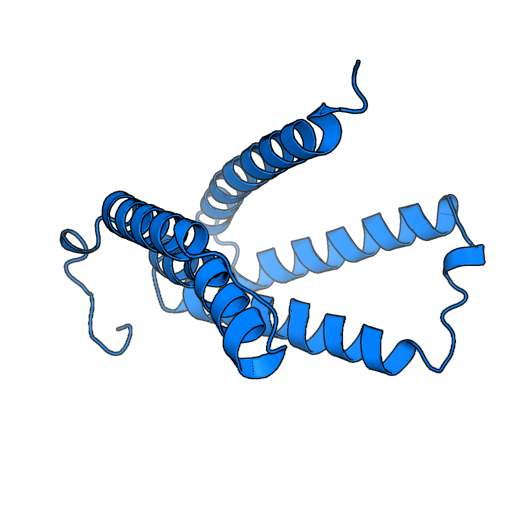 C CA . ALA A 1 90 ? 7.863 -10.740 -8.568 1.00 73.06 90 ALA A CA 1
ATOM 707 C C . ALA A 1 90 ? 9.231 -10.181 -8.972 1.00 73.06 90 ALA A C 1
ATOM 709 O O . ALA A 1 90 ? 9.782 -10.597 -9.980 1.00 73.06 90 ALA A O 1
ATOM 710 N N . ILE A 1 91 ? 9.861 -9.340 -8.152 1.00 68.00 91 ILE A N 1
ATOM 711 C CA . ILE A 1 91 ? 11.146 -8.731 -8.528 1.00 68.00 91 ILE A CA 1
ATOM 712 C C . ILE A 1 91 ? 12.332 -9.705 -8.556 1.00 68.00 91 ILE A C 1
ATOM 714 O O . ILE A 1 91 ? 13.385 -9.351 -9.078 1.00 68.00 91 ILE A O 1
ATOM 718 N N . SER A 1 92 ? 12.194 -10.912 -7.993 1.00 64.94 92 SER A N 1
ATOM 719 C CA . SER A 1 92 ? 13.201 -11.970 -8.146 1.00 64.94 92 SER A CA 1
ATOM 720 C C . SER A 1 92 ? 13.035 -12.773 -9.438 1.00 64.94 92 SER A C 1
ATOM 722 O O . SER A 1 92 ? 14.002 -13.380 -9.889 1.00 64.94 92 SER A O 1
ATOM 724 N N . ARG A 1 93 ? 11.834 -12.772 -10.035 1.00 67.44 93 ARG A N 1
ATOM 725 C CA . ARG A 1 93 ? 11.498 -13.517 -11.261 1.00 67.44 93 ARG A CA 1
ATOM 726 C C . ARG A 1 93 ? 11.366 -12.642 -12.504 1.00 67.44 93 ARG A C 1
ATOM 728 O O . ARG A 1 93 ? 11.579 -13.123 -13.605 1.00 67.44 93 ARG A O 1
ATOM 735 N N . MET A 1 94 ? 11.011 -11.373 -12.344 1.00 68.75 94 MET A N 1
ATOM 736 C CA . MET A 1 94 ? 10.822 -10.416 -13.431 1.00 68.75 94 MET A CA 1
ATOM 737 C C . MET A 1 94 ? 11.487 -9.081 -13.108 1.00 68.75 94 MET A C 1
ATOM 739 O O . MET A 1 94 ? 11.755 -8.744 -11.954 1.00 68.75 94 MET A O 1
ATOM 743 N N . HIS A 1 95 ? 11.728 -8.280 -14.145 1.00 67.38 95 HIS A N 1
ATOM 744 C CA . HIS A 1 95 ? 12.266 -6.937 -13.969 1.00 67.38 95 HIS A CA 1
ATOM 745 C C . HIS A 1 95 ? 11.320 -6.080 -13.106 1.00 67.38 95 HIS A C 1
ATOM 747 O O . HIS A 1 95 ? 10.105 -6.090 -13.305 1.00 67.38 95 HIS A O 1
ATOM 753 N N . VAL A 1 96 ? 11.882 -5.289 -12.184 1.00 67.50 96 VAL A N 1
ATOM 754 C CA . VAL A 1 96 ? 11.139 -4.450 -11.216 1.00 67.50 96 VAL A CA 1
ATOM 755 C C . VAL A 1 96 ? 10.073 -3.576 -11.886 1.00 67.50 96 VAL A C 1
ATOM 757 O O . VAL A 1 96 ? 8.991 -3.383 -11.339 1.00 67.50 96 VAL A O 1
ATOM 760 N N . SER A 1 97 ? 10.348 -3.084 -13.097 1.00 64.38 97 SER A N 1
ATOM 761 C CA . SER A 1 97 ? 9.380 -2.303 -13.876 1.00 64.38 97 SER A CA 1
ATOM 762 C C . SER A 1 97 ? 8.083 -3.065 -14.154 1.00 64.38 97 SER A C 1
ATOM 764 O O . SER A 1 97 ? 7.022 -2.461 -14.070 1.00 64.38 97 SER A O 1
ATOM 766 N N . PHE A 1 98 ? 8.139 -4.371 -14.434 1.00 70.81 98 PHE A N 1
ATOM 767 C CA . PHE A 1 98 ? 6.936 -5.175 -14.669 1.00 70.81 98 PHE A CA 1
ATOM 768 C C . PHE A 1 98 ? 6.137 -5.404 -13.386 1.00 70.81 98 PHE A C 1
ATOM 770 O O . PHE A 1 98 ? 4.915 -5.270 -13.400 1.00 70.81 98 PHE A O 1
ATOM 777 N N . ALA A 1 99 ? 6.817 -5.648 -12.263 1.00 73.75 99 ALA A N 1
ATOM 778 C CA . ALA A 1 99 ? 6.161 -5.771 -10.963 1.00 73.75 99 ALA A CA 1
ATOM 779 C C . ALA A 1 99 ? 5.388 -4.489 -10.590 1.00 73.75 99 ALA A C 1
ATOM 781 O O . ALA A 1 99 ? 4.231 -4.559 -10.180 1.00 73.75 99 ALA A O 1
ATOM 782 N N . LEU A 1 100 ? 5.989 -3.317 -10.822 1.00 73.00 100 LEU A N 1
ATOM 783 C CA . LEU A 1 100 ? 5.353 -2.018 -10.575 1.00 73.00 100 LEU A CA 1
ATOM 784 C C . LEU A 1 100 ? 4.138 -1.761 -11.474 1.00 73.00 100 LEU A C 1
ATOM 786 O O . LEU A 1 100 ? 3.184 -1.133 -11.028 1.00 73.00 100 LEU A O 1
ATOM 790 N N . ILE A 1 101 ? 4.131 -2.248 -12.720 1.00 75.12 101 ILE A N 1
ATOM 791 C CA . ILE A 1 101 ? 2.948 -2.134 -13.592 1.00 75.12 101 ILE A CA 1
ATOM 792 C C . ILE A 1 101 ? 1.770 -2.867 -12.964 1.00 75.12 101 ILE A C 1
ATOM 794 O O . ILE A 1 101 ? 0.682 -2.305 -12.863 1.00 75.12 101 ILE A O 1
ATOM 798 N N . ILE A 1 102 ? 1.995 -4.103 -12.516 1.00 79.50 102 ILE A N 1
ATOM 799 C CA . ILE A 1 102 ? 0.960 -4.900 -11.856 1.00 79.50 102 ILE A CA 1
ATOM 800 C C . ILE A 1 102 ? 0.482 -4.172 -10.595 1.00 79.50 102 ILE A C 1
ATOM 802 O O . ILE A 1 102 ? -0.723 -4.028 -10.393 1.00 79.50 102 ILE A O 1
ATOM 806 N N . GLU A 1 103 ? 1.397 -3.635 -9.791 1.00 80.12 103 GLU A N 1
ATOM 807 C CA . GLU A 1 103 ? 1.064 -2.885 -8.577 1.00 80.12 103 GLU A CA 1
ATOM 808 C C . GLU A 1 103 ? 0.234 -1.624 -8.874 1.00 80.12 103 GLU A C 1
ATOM 810 O O . GLU A 1 103 ? -0.767 -1.360 -8.207 1.00 80.12 103 GLU A O 1
ATOM 815 N N . PHE A 1 104 ? 0.554 -0.896 -9.944 1.00 81.19 104 PHE A N 1
ATOM 816 C CA . PHE A 1 104 ? -0.211 0.274 -10.373 1.00 81.19 104 PHE A CA 1
ATOM 817 C C . PHE A 1 104 ? -1.581 -0.054 -10.979 1.00 81.19 104 PHE A C 1
ATOM 819 O O . PHE A 1 104 ? -2.381 0.859 -11.181 1.00 81.19 104 PHE A O 1
ATOM 826 N N . THR A 1 105 ? -1.922 -1.330 -11.185 1.00 84.38 105 THR A N 1
ATOM 827 C CA . THR A 1 105 ? -3.312 -1.732 -11.461 1.00 84.38 105 THR A CA 1
ATOM 828 C C . THR A 1 105 ? -4.188 -1.784 -10.205 1.00 84.38 105 THR A C 1
ATOM 830 O O . THR A 1 105 ? -5.409 -1.886 -10.326 1.00 84.38 105 THR A O 1
ATOM 833 N N . ALA A 1 106 ? -3.624 -1.653 -8.995 1.00 85.06 106 ALA A N 1
ATOM 834 C CA . ALA A 1 106 ? -4.369 -1.670 -7.729 1.00 85.06 106 ALA A CA 1
ATOM 835 C C . ALA A 1 106 ? -5.624 -0.768 -7.700 1.00 85.06 106 ALA A C 1
ATOM 837 O O . ALA A 1 106 ? -6.662 -1.238 -7.226 1.00 85.06 106 ALA A O 1
ATOM 838 N N . PRO A 1 107 ? -5.621 0.473 -8.237 1.00 85.38 107 PRO A N 1
ATOM 839 C CA . PRO A 1 107 ? -6.819 1.315 -8.278 1.00 85.38 107 PRO A CA 1
ATOM 840 C C . PRO A 1 107 ? -7.992 0.676 -9.033 1.00 85.38 107 PRO A C 1
ATOM 842 O O . PRO A 1 107 ? -9.143 0.849 -8.633 1.00 85.38 107 PRO A O 1
ATOM 845 N N . ILE A 1 108 ? -7.712 -0.108 -10.080 1.00 88.69 108 ILE A N 1
ATOM 846 C CA . ILE A 1 108 ? -8.724 -0.850 -10.844 1.00 88.69 108 ILE A CA 1
ATOM 847 C C . ILE A 1 108 ? -9.398 -1.866 -9.922 1.00 88.69 108 ILE A C 1
ATOM 849 O O . ILE A 1 108 ? -10.621 -1.870 -9.782 1.00 88.69 108 ILE A O 1
ATOM 853 N N . TRP A 1 109 ? -8.595 -2.678 -9.232 1.00 89.06 109 TRP A N 1
ATOM 854 C CA . TRP A 1 109 ? -9.075 -3.696 -8.297 1.00 89.06 109 TRP A CA 1
ATOM 855 C C . TRP A 1 109 ? -9.877 -3.096 -7.141 1.00 89.06 109 TRP A C 1
ATOM 857 O O . TRP A 1 109 ? -10.928 -3.626 -6.779 1.00 89.06 109 TRP A O 1
ATOM 867 N N . ILE A 1 110 ? -9.437 -1.956 -6.603 1.00 88.81 110 ILE A N 1
ATOM 868 C CA . ILE A 1 110 ? -10.151 -1.231 -5.545 1.00 88.81 110 ILE A CA 1
ATOM 869 C C . ILE A 1 110 ? -11.536 -0.795 -6.031 1.00 88.81 110 ILE A C 1
ATOM 871 O O . ILE A 1 110 ? -12.529 -1.001 -5.332 1.00 88.81 110 ILE A O 1
ATOM 875 N N . VAL A 1 111 ? -11.638 -0.228 -7.232 1.00 89.75 111 VAL A N 1
ATOM 876 C CA . VAL A 1 111 ? -12.921 0.243 -7.770 1.00 89.75 111 VAL A CA 1
ATOM 877 C C . VAL A 1 111 ? -13.855 -0.920 -8.103 1.00 89.75 111 VAL A C 1
ATOM 879 O O . VAL A 1 111 ? -15.048 -0.854 -7.790 1.00 89.75 111 VAL A O 1
ATOM 882 N N . LEU A 1 112 ? -13.324 -2.020 -8.644 1.00 90.19 112 LEU A N 1
ATOM 883 C CA . LEU A 1 112 ? -14.078 -3.261 -8.845 1.00 90.19 112 LEU A CA 1
ATOM 884 C C . LEU A 1 112 ? -14.622 -3.800 -7.515 1.00 90.19 112 LEU A C 1
ATOM 886 O O . LEU A 1 112 ? -15.803 -4.135 -7.428 1.00 90.19 112 LEU A O 1
ATOM 890 N N . TRP A 1 113 ? -13.807 -3.816 -6.459 1.00 90.19 113 TRP A N 1
ATOM 891 C CA . TRP A 1 113 ? -14.236 -4.222 -5.121 1.00 90.19 113 TRP A CA 1
ATOM 892 C C . TRP A 1 113 ? -15.336 -3.311 -4.563 1.00 90.19 113 TRP A C 1
ATOM 894 O O . TRP A 1 113 ? -16.340 -3.791 -4.030 1.00 90.19 113 TRP A O 1
ATOM 904 N N . ILE A 1 114 ? -15.191 -1.991 -4.709 1.00 90.50 114 ILE A N 1
ATOM 905 C CA . ILE A 1 114 ? -16.190 -1.016 -4.253 1.00 90.50 114 ILE A CA 1
ATOM 906 C C . ILE A 1 114 ? -17.533 -1.241 -4.960 1.00 90.50 114 ILE A C 1
ATOM 908 O O . ILE A 1 114 ? -18.577 -1.265 -4.299 1.00 90.50 114 ILE A O 1
ATOM 912 N N . LYS A 1 115 ? -17.510 -1.452 -6.280 1.00 89.25 115 LYS A N 1
ATOM 913 C CA . LYS A 1 115 ? -18.713 -1.659 -7.091 1.00 89.25 115 LYS A CA 1
ATOM 914 C C . LYS A 1 115 ? -19.363 -3.020 -6.851 1.00 89.25 115 LYS A C 1
ATOM 916 O O . LYS A 1 115 ? -20.566 -3.074 -6.623 1.00 89.25 115 LYS A O 1
ATOM 921 N N . TYR A 1 116 ? -18.601 -4.110 -6.910 1.00 92.50 116 TYR A N 1
ATOM 922 C CA . TYR A 1 116 ? -19.166 -5.464 -6.911 1.00 92.50 116 TYR A CA 1
ATOM 923 C C . TYR A 1 116 ? -19.312 -6.065 -5.513 1.00 92.50 116 TYR A C 1
ATOM 925 O O . TYR A 1 116 ? -20.305 -6.737 -5.244 1.00 92.50 116 TYR A O 1
ATOM 933 N N . VAL A 1 117 ? -18.371 -5.796 -4.604 1.00 92.50 117 VAL A N 1
ATOM 934 C CA . VAL A 1 117 ? -18.376 -6.393 -3.258 1.00 92.50 117 VAL A CA 1
ATOM 935 C C . VAL A 1 117 ? -19.025 -5.467 -2.242 1.00 92.50 117 VAL A C 1
ATOM 937 O O . VAL A 1 117 ? -19.929 -5.874 -1.516 1.00 92.50 117 VAL A O 1
ATOM 940 N N . LYS A 1 118 ? -18.609 -4.196 -2.195 1.00 89.81 118 LYS A N 1
ATOM 941 C CA . LYS A 1 118 ? -19.217 -3.207 -1.289 1.00 89.81 118 LYS A CA 1
ATOM 942 C C . LYS A 1 118 ? -20.533 -2.637 -1.821 1.00 89.81 118 LYS A C 1
ATOM 944 O O . LYS A 1 118 ? -21.210 -1.956 -1.053 1.00 89.81 118 LYS A O 1
ATOM 949 N N . LYS A 1 119 ? -20.885 -2.904 -3.087 1.00 90.75 119 LYS A N 1
ATOM 950 C CA . LYS A 1 119 ? -22.114 -2.437 -3.758 1.00 90.75 119 LYS A CA 1
ATOM 951 C C . LYS A 1 119 ? -22.358 -0.933 -3.581 1.00 90.75 119 LYS A C 1
ATOM 953 O O . LYS A 1 119 ? -23.493 -0.491 -3.424 1.00 90.75 119 LYS A O 1
ATOM 958 N N . ARG A 1 120 ? -21.282 -0.140 -3.563 1.00 88.69 120 ARG A N 1
ATOM 959 C CA . ARG A 1 120 ? -21.353 1.323 -3.450 1.00 88.69 120 ARG A CA 1
ATOM 960 C C . ARG A 1 120 ? -21.378 1.963 -4.831 1.00 88.69 120 ARG A C 1
ATOM 962 O O . ARG A 1 120 ? -20.858 1.406 -5.797 1.00 88.69 120 ARG A O 1
ATOM 969 N N . PHE A 1 121 ? -21.976 3.149 -4.902 1.00 89.19 121 PHE A N 1
ATOM 970 C CA . PHE A 1 121 ? -22.028 3.932 -6.129 1.00 89.19 121 PHE A CA 1
ATOM 971 C C . PHE A 1 121 ? -20.618 4.321 -6.586 1.00 89.19 121 PHE A C 1
ATOM 973 O O . PHE A 1 121 ? -19.826 4.842 -5.801 1.00 89.19 121 PHE A O 1
ATOM 980 N N . VAL A 1 122 ? -20.329 4.066 -7.861 1.00 86.38 122 VAL A N 1
ATOM 981 C CA . VAL A 1 122 ? -19.098 4.482 -8.534 1.00 86.38 122 VAL A CA 1
ATOM 982 C C . VAL A 1 122 ? -19.504 5.361 -9.714 1.00 86.38 122 VAL A C 1
ATOM 984 O O . VAL A 1 122 ? -20.203 4.865 -10.606 1.00 86.38 122 VAL A O 1
ATOM 987 N N . PRO A 1 123 ? -19.112 6.644 -9.728 1.00 87.69 123 PRO A N 1
ATOM 988 C CA . PRO A 1 123 ? -19.525 7.566 -10.773 1.00 87.69 123 PRO A CA 1
ATOM 989 C C . PRO A 1 123 ? -18.849 7.216 -12.115 1.00 87.69 123 PRO A C 1
ATOM 991 O O . PRO A 1 123 ? -17.820 6.537 -12.168 1.00 87.69 123 PRO A O 1
ATOM 994 N N . ARG A 1 124 ? -19.499 7.580 -13.231 1.00 88.88 124 ARG A N 1
ATOM 995 C CA . ARG A 1 124 ? -19.083 7.152 -14.585 1.00 88.88 124 ARG A CA 1
ATOM 996 C C . ARG A 1 124 ? -17.755 7.774 -15.024 1.00 88.88 124 ARG A C 1
ATOM 998 O O . ARG A 1 124 ? -16.986 7.123 -15.722 1.00 88.88 124 ARG A O 1
ATOM 1005 N N . ASP A 1 125 ? -17.484 8.994 -14.583 1.00 89.94 125 ASP A N 1
ATOM 1006 C CA . ASP A 1 125 ? -16.215 9.709 -14.758 1.00 89.94 125 ASP A CA 1
ATOM 1007 C C . ASP A 1 125 ? -15.017 8.937 -14.181 1.00 89.94 125 ASP A C 1
ATOM 1009 O O . ASP A 1 125 ? -13.956 8.892 -14.800 1.00 89.94 125 ASP A O 1
ATOM 1013 N N . MET A 1 126 ? -15.195 8.240 -13.057 1.00 87.19 126 MET A N 1
ATOM 1014 C CA . MET A 1 126 ? -14.150 7.425 -12.442 1.00 87.19 126 MET A CA 1
ATOM 1015 C C . MET A 1 126 ? -13.693 6.291 -13.366 1.00 87.19 126 MET A C 1
ATOM 1017 O O . MET A 1 126 ? -12.505 5.991 -13.424 1.00 87.19 126 MET A O 1
ATOM 1021 N N . TRP A 1 127 ? -14.606 5.694 -14.140 1.00 87.88 127 TRP A N 1
ATOM 1022 C CA . TRP A 1 127 ? -14.251 4.667 -15.128 1.00 87.88 127 TRP A CA 1
ATOM 1023 C C . TRP A 1 127 ? -13.405 5.237 -16.264 1.00 87.88 127 TRP A C 1
ATOM 1025 O O . TRP A 1 127 ? -12.447 4.594 -16.690 1.00 87.88 127 TRP A O 1
ATOM 1035 N N . VAL A 1 128 ? -13.713 6.458 -16.708 1.00 89.81 128 VAL A N 1
ATOM 1036 C CA . VAL A 1 128 ? -12.921 7.167 -17.723 1.00 89.81 128 VAL A CA 1
ATOM 1037 C C . VAL A 1 128 ? -11.535 7.507 -17.178 1.00 89.81 128 VAL A C 1
ATOM 1039 O O . VAL A 1 128 ? -10.539 7.260 -17.853 1.00 89.81 128 VAL A O 1
ATOM 1042 N N . ALA A 1 129 ? -11.450 7.997 -15.938 1.00 87.69 129 ALA A N 1
ATOM 1043 C CA . ALA A 1 129 ? -10.179 8.298 -15.283 1.00 87.69 129 ALA A CA 1
ATOM 1044 C C . ALA A 1 129 ? -9.300 7.047 -15.130 1.00 87.69 129 ALA A C 1
ATOM 1046 O O . ALA A 1 129 ? -8.109 7.095 -15.422 1.00 87.69 129 ALA A O 1
ATOM 1047 N N . ILE A 1 130 ? -9.888 5.913 -14.733 1.00 87.94 130 ILE A N 1
ATOM 1048 C CA . ILE A 1 130 ? -9.184 4.627 -14.644 1.00 87.94 130 ILE A CA 1
ATOM 1049 C C . ILE A 1 130 ? -8.687 4.177 -16.013 1.00 87.94 130 ILE A C 1
ATOM 1051 O O . ILE A 1 130 ? -7.536 3.768 -16.135 1.00 87.94 130 ILE A O 1
ATOM 1055 N N . PHE A 1 131 ? -9.537 4.249 -17.038 1.00 88.38 131 PHE A N 1
ATOM 1056 C CA . PHE A 1 131 ? -9.167 3.860 -18.394 1.00 88.38 131 PHE A CA 1
ATOM 1057 C C . PHE A 1 131 ? -7.998 4.704 -18.914 1.00 88.38 131 PHE A C 1
ATOM 1059 O O . PHE A 1 131 ? -7.009 4.161 -19.403 1.00 88.38 131 PHE A O 1
ATOM 1066 N N . LEU A 1 132 ? -8.061 6.023 -18.722 1.00 89.44 132 LEU A N 1
ATOM 1067 C CA . LEU A 1 132 ? -6.999 6.944 -19.114 1.00 89.44 132 LEU A CA 1
ATOM 1068 C C . LEU A 1 132 ? -5.700 6.696 -18.327 1.00 89.44 132 LEU A C 1
ATOM 1070 O O . LEU A 1 132 ? -4.621 6.665 -18.918 1.00 89.44 132 LEU A O 1
ATOM 1074 N N . ALA A 1 133 ? -5.797 6.464 -17.015 1.00 85.94 133 ALA A N 1
ATOM 1075 C CA . ALA A 1 133 ? -4.650 6.143 -16.167 1.00 85.94 133 ALA A CA 1
ATOM 1076 C C . ALA A 1 133 ? -3.997 4.810 -16.562 1.00 85.94 133 ALA A C 1
ATOM 1078 O O . ALA A 1 133 ? -2.772 4.716 -16.620 1.00 85.94 133 ALA A O 1
ATOM 1079 N N . PHE A 1 134 ? -4.802 3.795 -16.886 1.00 85.38 134 PHE A N 1
ATOM 1080 C CA . PHE A 1 134 ? -4.315 2.498 -17.345 1.00 85.38 134 PHE A CA 1
ATOM 1081 C C . PHE A 1 134 ? -3.597 2.608 -18.692 1.00 85.38 134 PHE A C 1
ATOM 1083 O O . PHE A 1 134 ? -2.515 2.052 -18.857 1.00 85.38 134 PHE A O 1
ATOM 1090 N N . ILE A 1 135 ? -4.136 3.390 -19.631 1.00 86.12 135 ILE A N 1
ATOM 1091 C CA . ILE A 1 135 ? -3.452 3.685 -20.895 1.00 86.12 135 ILE A CA 1
ATOM 1092 C C . ILE A 1 135 ? -2.115 4.384 -20.634 1.00 86.12 135 ILE A C 1
ATOM 1094 O O . ILE A 1 135 ? -1.090 3.949 -21.155 1.00 86.12 135 ILE A O 1
ATOM 1098 N N . GLY A 1 136 ? -2.097 5.427 -19.798 1.00 82.88 136 GLY A N 1
ATOM 1099 C CA . GLY A 1 136 ? -0.861 6.124 -19.430 1.00 82.88 136 GLY A CA 1
ATOM 1100 C C . GLY A 1 136 ? 0.189 5.177 -18.843 1.00 82.88 136 GLY A C 1
ATOM 1101 O O . GLY A 1 136 ? 1.362 5.241 -19.215 1.00 82.88 136 GLY A O 1
ATOM 1102 N N . LEU A 1 137 ? -0.241 4.234 -18.002 1.00 78.94 137 LEU A N 1
ATOM 1103 C CA . LEU A 1 137 ? 0.620 3.196 -17.446 1.00 78.94 137 LEU A CA 1
ATOM 1104 C C . LEU A 1 137 ? 1.209 2.284 -18.535 1.00 78.94 137 LEU A C 1
ATOM 1106 O O . LEU A 1 137 ? 2.409 2.026 -18.502 1.00 78.94 137 LEU A O 1
ATOM 1110 N N . LEU A 1 138 ? 0.416 1.845 -19.520 1.00 78.06 138 LEU A N 1
ATOM 1111 C CA . LEU A 1 138 ? 0.898 1.030 -20.648 1.00 78.06 138 LEU A CA 1
ATOM 1112 C C . LEU A 1 138 ? 1.954 1.763 -21.494 1.00 78.06 138 LEU A C 1
ATOM 1114 O O . LEU A 1 138 ? 2.933 1.151 -21.929 1.00 78.06 138 LEU A O 1
ATOM 1118 N N . PHE A 1 139 ? 1.795 3.074 -21.695 1.00 79.50 139 PHE A N 1
ATOM 1119 C CA . PHE A 1 139 ? 2.781 3.893 -22.407 1.00 79.50 139 PHE A CA 1
ATOM 1120 C C . PHE A 1 139 ? 4.092 4.035 -21.626 1.00 79.50 139 PHE A C 1
ATOM 1122 O O . PHE A 1 139 ? 5.165 3.823 -22.194 1.00 79.50 139 PHE A O 1
ATOM 1129 N N . ILE A 1 140 ? 4.020 4.345 -20.326 1.00 72.50 140 ILE A N 1
ATOM 1130 C CA . ILE A 1 140 ? 5.201 4.459 -19.449 1.00 72.50 140 ILE A CA 1
ATOM 1131 C C . ILE A 1 140 ? 5.938 3.121 -19.361 1.00 72.50 140 ILE A C 1
ATOM 1133 O O . ILE A 1 140 ? 7.166 3.073 -19.406 1.00 72.50 140 ILE A O 1
ATOM 1137 N N . ALA A 1 141 ? 5.180 2.032 -19.275 1.00 65.38 141 ALA A N 1
ATOM 1138 C CA . ALA A 1 141 ? 5.688 0.674 -19.229 1.00 65.38 141 ALA A CA 1
ATOM 1139 C C . ALA A 1 141 ? 6.456 0.250 -20.484 1.00 65.38 141 ALA A C 1
ATOM 1141 O O . ALA A 1 141 ? 7.217 -0.712 -20.421 1.00 65.38 141 ALA A O 1
ATOM 1142 N N . GLN A 1 142 ? 6.230 0.921 -21.621 1.00 68.31 142 GLN A N 1
ATOM 1143 C CA . GLN A 1 142 ? 6.755 0.520 -22.926 1.00 68.31 142 GLN A CA 1
ATOM 1144 C C . GLN A 1 142 ? 6.558 -0.983 -23.173 1.00 68.31 142 GLN A C 1
ATOM 1146 O O . GLN A 1 142 ? 7.484 -1.670 -23.602 1.00 68.31 142 GLN A O 1
ATOM 1151 N N . VAL A 1 143 ? 5.349 -1.498 -22.905 1.00 63.69 143 VAL A N 1
ATOM 1152 C CA . VAL A 1 143 ? 5.031 -2.941 -22.986 1.00 63.69 143 VAL A CA 1
ATOM 1153 C C . VAL A 1 143 ? 5.435 -3.528 -24.347 1.00 63.69 143 VAL A C 1
ATOM 1155 O O . VAL A 1 143 ? 5.893 -4.661 -24.431 1.00 63.69 143 VAL A O 1
ATOM 1158 N N . TRP A 1 144 ? 5.377 -2.715 -25.407 1.00 66.62 144 TRP A N 1
ATOM 1159 C CA . TRP A 1 144 ? 5.781 -3.077 -26.769 1.00 66.62 144 TRP A CA 1
ATOM 1160 C C . TRP A 1 144 ? 7.297 -3.190 -27.014 1.00 66.62 144 TRP A C 1
ATOM 1162 O O . TRP A 1 144 ? 7.701 -3.777 -28.014 1.00 66.62 144 TRP A O 1
ATOM 1172 N N . LYS A 1 145 ? 8.154 -2.640 -26.145 1.00 58.56 145 LYS A N 1
ATOM 1173 C CA . LYS A 1 145 ? 9.621 -2.792 -26.228 1.00 58.56 145 LYS A CA 1
ATOM 1174 C C . LYS A 1 145 ? 10.149 -3.973 -25.412 1.00 58.56 145 LYS A C 1
ATOM 1176 O O . LYS A 1 145 ? 11.304 -4.358 -25.592 1.00 58.56 145 LYS A O 1
ATOM 1181 N N . GLY A 1 146 ? 9.324 -4.567 -24.547 1.00 54.91 146 GLY A N 1
ATOM 1182 C CA . GLY A 1 146 ? 9.656 -5.778 -23.803 1.00 54.91 146 GLY A CA 1
ATOM 1183 C C . GLY A 1 146 ? 9.678 -7.004 -24.716 1.00 54.91 146 GLY A C 1
ATOM 1184 O O . GLY A 1 146 ? 8.695 -7.728 -24.805 1.00 54.91 146 GLY A O 1
ATOM 1185 N N . ARG A 1 147 ? 10.808 -7.258 -25.383 1.00 47.41 147 ARG A N 1
ATOM 1186 C CA . ARG A 1 147 ? 11.083 -8.455 -26.206 1.00 47.41 147 ARG A CA 1
ATOM 1187 C C . ARG A 1 147 ? 11.180 -9.779 -25.409 1.00 47.41 147 ARG A C 1
ATOM 1189 O O . ARG A 1 147 ? 11.812 -10.708 -25.891 1.00 47.41 147 ARG A O 1
ATOM 1196 N N . THR A 1 148 ? 10.560 -9.886 -24.233 1.00 48.12 148 THR A N 1
ATOM 1197 C CA . THR A 1 148 ? 10.536 -11.101 -23.388 1.00 48.12 148 THR A CA 1
ATOM 1198 C C . THR A 1 148 ? 9.291 -11.132 -22.487 1.00 48.12 148 THR A C 1
ATOM 1200 O O . THR A 1 148 ? 9.382 -11.336 -21.279 1.00 48.12 148 THR A O 1
ATOM 1203 N N . LEU A 1 149 ? 8.108 -10.843 -23.031 1.00 43.19 149 LEU A N 1
ATOM 1204 C CA . LEU A 1 149 ? 6.865 -11.238 -22.367 1.00 43.19 149 LEU A CA 1
ATOM 1205 C C . LEU A 1 149 ? 6.572 -12.677 -22.781 1.00 43.19 149 LEU A C 1
ATOM 1207 O O . LEU A 1 149 ? 5.750 -12.917 -23.664 1.00 43.19 149 LEU A O 1
ATOM 1211 N N . ASP A 1 150 ? 7.281 -13.628 -22.173 1.00 48.28 150 ASP A N 1
ATOM 1212 C CA . ASP A 1 150 ? 6.758 -14.982 -22.133 1.00 48.28 150 ASP A CA 1
ATOM 1213 C C . ASP A 1 150 ? 5.531 -14.953 -21.217 1.00 48.28 150 ASP A C 1
ATOM 1215 O O . ASP A 1 150 ? 5.555 -14.384 -20.122 1.00 48.28 150 ASP A O 1
ATOM 1219 N N . SER A 1 151 ? 4.425 -15.516 -21.685 1.00 53.06 151 SER A N 1
ATOM 1220 C CA . SER A 1 151 ? 3.104 -15.466 -21.035 1.00 53.06 151 SER A CA 1
ATOM 1221 C C . SER A 1 151 ? 3.061 -16.056 -19.609 1.00 53.06 151 SER A C 1
ATOM 1223 O O . SER A 1 151 ? 2.050 -15.945 -18.918 1.00 53.06 151 SER A O 1
ATOM 1225 N N . ILE A 1 152 ? 4.179 -16.633 -19.157 1.00 45.72 152 ILE A N 1
ATOM 1226 C CA . ILE A 1 152 ? 4.400 -17.292 -17.865 1.00 45.72 152 ILE A CA 1
ATOM 1227 C C . ILE A 1 152 ? 5.458 -16.564 -16.995 1.00 45.72 152 ILE A C 1
ATOM 1229 O O . ILE A 1 152 ? 5.614 -16.894 -15.820 1.00 45.72 152 ILE A O 1
ATOM 1233 N N . GLY A 1 153 ? 6.136 -15.525 -17.500 1.00 43.41 153 GLY A N 1
ATOM 1234 C CA . GLY A 1 153 ? 7.200 -14.828 -16.764 1.00 43.41 153 GLY A CA 1
ATOM 1235 C C . GLY A 1 153 ? 8.496 -15.641 -16.680 1.00 43.41 153 GLY A C 1
ATOM 1236 O O . GLY A 1 153 ? 8.990 -15.899 -15.580 1.00 43.41 153 GLY A O 1
ATOM 1237 N N . LEU A 1 154 ? 9.009 -16.040 -17.847 1.00 36.12 154 LEU A N 1
ATOM 1238 C CA . LEU A 1 154 ? 10.350 -16.584 -18.075 1.00 36.12 154 LEU A CA 1
ATOM 1239 C C . LEU A 1 154 ? 11.097 -15.709 -19.089 1.00 36.12 154 LEU A C 1
ATOM 1241 O O . LEU A 1 154 ? 10.428 -15.141 -19.984 1.00 36.12 154 LEU A O 1
#

Sequence (154 aa):
MLQKHRGELFLLAGALLFSFNGIVSKLVLTSSLSALRLAQVRSTGAFIILFLLIFLRSRDKFRVTKKEIPQLAFFGVIGIAAVQFGYFIAISRMHVSFALIIEFTAPIWIVLWIKYVKKRFVPRDMWVAIFLAFIGLLFIAQVWKGRTLDSIGL

Radius of gyration: 19.06 Å; chains: 1; bounding box: 47×46×52 Å

Secondary structure (DSSP, 8-state):
-TTTTHHHHHHHHHHHHHHHHHHHHHHHHHTT--HHHHHHHHHHHHHHHHHHHHHHH-GGGG---TTTHHHHHHIIIIIIIIHHHHHHHHHHHS-HHHHHHHHHTHHHHHHHIIIIIS-----HHHHHHHHHHHHHHHHHHTGGG-TT--TT--

Foldseek 3Di:
DCVVCVVVVVVVVVVVVVVVCVVVLVVVVVVVDQLVNVLCCVVVVVCVVVVVVCVVPPPPVVPDDPVCVVVVCCCCVVVPVVLSVVLSVCVVLAPNLVSVLVVQCVVVVVVCCCCPVVVDDDDPVVVVVSVVSNVVSCVVSPVVVPPDPPVVRD

pLDDT: mean 76.74, std 11.72, range [36.12, 92.5]